Protein AF-A0A3C0A5K7-F1 (afdb_monomer)

Secondary structure (DSSP, 8-state):
--S-------HHHHHHHHHHHHHHHHHHHHHHT-TT--SHHHHHHHHHHHHHSS--HHHHHHHHHHHHHHHH-

Solvent-accessible surface area (backbone atoms only — not comparable to full-atom values): 4429 Å² total; per-residue (Å²): 134,77,96,69,73,75,84,84,66,53,73,63,56,51,50,47,50,51,50,32,54,52,51,53,52,49,52,51,50,58,57,65,67,36,84,88,48,84,45,72,66,53,44,53,52,51,54,52,55,64,49,71,82,47,87,36,55,65,56,54,43,50,54,50,53,52,52,54,53,64,73,78,106

Structure (mmCIF, N/CA/C/O backbone):
data_AF-A0A3C0A5K7-F1
#
_entry.id   AF-A0A3C0A5K7-F1
#
loop_
_atom_site.group_PDB
_atom_site.id
_atom_site.type_symbol
_atom_site.label_atom_id
_atom_site.label_alt_id
_atom_site.label_comp_id
_atom_site.label_asym_id
_atom_site.label_entity_id
_atom_site.label_seq_id
_atom_site.pdbx_PDB_ins_code
_atom_site.Cartn_x
_atom_site.Cartn_y
_atom_site.Cartn_z
_atom_site.occupancy
_atom_site.B_iso_or_equiv
_atom_site.auth_seq_id
_atom_site.auth_comp_id
_atom_site.auth_asym_id
_atom_site.auth_atom_id
_atom_site.pdbx_PDB_model_num
ATOM 1 N N . HIS A 1 1 ? -19.674 25.665 8.981 1.00 43.59 1 HIS A N 1
ATOM 2 C CA . HIS A 1 1 ? -19.242 24.542 9.836 1.00 43.59 1 HIS A CA 1
ATOM 3 C C . HIS A 1 1 ? -18.132 23.829 9.080 1.00 43.59 1 HIS A C 1
ATOM 5 O O . HIS A 1 1 ? -18.397 23.289 8.015 1.00 43.59 1 HIS A O 1
ATOM 11 N N . ASN A 1 2 ? -16.881 24.030 9.495 1.00 43.00 2 ASN A N 1
ATOM 12 C CA . ASN A 1 2 ? -15.717 23.775 8.647 1.00 43.00 2 ASN A CA 1
ATOM 13 C C . ASN A 1 2 ? -15.521 22.266 8.438 1.00 43.00 2 ASN A C 1
ATOM 15 O O . ASN A 1 2 ? -15.486 21.507 9.406 1.00 43.00 2 ASN A O 1
ATOM 19 N N . LEU A 1 3 ? -15.405 21.857 7.174 1.00 47.97 3 LEU A N 1
ATOM 20 C CA . LEU A 1 3 ? -15.186 20.489 6.690 1.00 47.97 3 LEU A CA 1
ATOM 21 C C . LEU A 1 3 ? -13.737 20.037 6.969 1.00 47.97 3 LEU A C 1
ATOM 23 O O . LEU A 1 3 ? -13.026 19.556 6.098 1.00 47.97 3 LEU A O 1
ATOM 27 N N . SER A 1 4 ? -13.267 20.273 8.188 1.00 48.75 4 SER A N 1
ATOM 28 C CA . SER A 1 4 ? -11.960 19.859 8.691 1.00 48.75 4 SER A CA 1
ATOM 29 C C . SER A 1 4 ? -12.139 19.104 10.004 1.00 48.75 4 SER A C 1
ATOM 31 O O . SER A 1 4 ? -11.360 19.270 10.943 1.00 48.75 4 SER A O 1
ATOM 33 N N . GLN A 1 5 ? -13.203 18.299 10.091 1.00 47.66 5 GLN A N 1
ATOM 34 C CA . GLN A 1 5 ? -13.259 17.234 11.081 1.00 47.66 5 GLN A CA 1
ATOM 35 C C . GLN A 1 5 ? -12.060 16.330 10.796 1.00 47.66 5 GLN A C 1
ATOM 37 O O . GLN A 1 5 ? -11.980 15.700 9.743 1.00 47.66 5 GLN A O 1
ATOM 42 N N . GLN A 1 6 ? -11.078 16.360 11.695 1.00 61.28 6 GLN A N 1
ATOM 43 C CA . GLN A 1 6 ? -9.944 15.449 11.665 1.00 61.28 6 GLN A CA 1
ATOM 44 C C . GLN A 1 6 ? -10.501 14.030 11.540 1.00 61.28 6 GLN A C 1
ATOM 46 O O . GLN A 1 6 ? -11.297 13.606 12.378 1.00 61.28 6 GLN A O 1
ATOM 51 N N . ILE A 1 7 ? -10.114 13.315 10.482 1.00 64.88 7 ILE A N 1
ATOM 52 C CA . ILE A 1 7 ? -10.407 11.889 10.376 1.00 64.88 7 ILE A CA 1
ATOM 53 C C . ILE A 1 7 ? -9.524 11.216 11.428 1.00 64.88 7 ILE A C 1
ATOM 55 O O . ILE A 1 7 ? -8.345 10.957 11.188 1.00 64.88 7 ILE A O 1
ATOM 59 N N . TYR A 1 8 ? -10.078 11.014 12.622 1.00 69.88 8 TYR A N 1
ATOM 60 C CA . TYR A 1 8 ? -9.463 10.168 13.632 1.00 69.88 8 TYR A CA 1
ATOM 61 C C . TYR A 1 8 ? -9.538 8.732 13.124 1.00 69.88 8 TYR A C 1
ATOM 63 O O . TYR A 1 8 ? -10.612 8.144 13.043 1.00 69.88 8 TYR A O 1
ATOM 71 N N . VAL A 1 9 ? -8.384 8.198 12.742 1.00 78.00 9 VAL A N 1
ATOM 72 C CA . VAL A 1 9 ? -8.186 6.768 12.505 1.00 78.00 9 VAL A CA 1
ATOM 73 C C . VAL A 1 9 ? -7.524 6.176 13.740 1.00 78.00 9 VAL A C 1
ATOM 75 O O . VAL A 1 9 ? -6.707 6.844 14.383 1.00 78.00 9 VAL A O 1
ATOM 78 N N . SER A 1 10 ? -7.850 4.935 14.094 1.00 87.06 10 SER A N 1
ATOM 79 C CA . SER A 1 10 ? -7.134 4.258 15.174 1.00 87.06 10 SER A CA 1
ATOM 80 C C . SER A 1 10 ? -5.649 4.110 14.836 1.00 87.06 10 SER A C 1
ATOM 82 O O . SER A 1 10 ? -5.228 4.116 13.672 1.00 87.06 10 SER A O 1
ATOM 84 N N . LEU A 1 11 ? -4.836 3.901 15.874 1.00 88.06 11 LEU A N 1
ATOM 85 C CA . LEU A 1 11 ? -3.430 3.529 15.710 1.00 88.06 11 LEU A CA 1
ATOM 86 C C . LEU A 1 11 ? -3.277 2.263 14.847 1.00 88.06 11 LEU A C 1
ATOM 88 O O . LEU A 1 11 ? -2.317 2.136 14.088 1.00 88.06 11 LEU A O 1
ATOM 92 N N . GLU A 1 12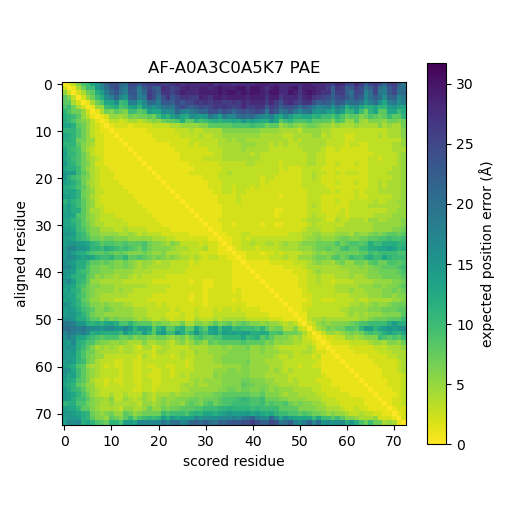 ? -4.237 1.342 14.931 1.00 88.19 12 GLU A N 1
ATOM 93 C CA . GLU A 1 12 ? -4.257 0.123 14.130 1.00 88.19 12 GLU A CA 1
ATOM 94 C C . GLU A 1 12 ? -4.469 0.429 12.642 1.00 88.19 12 GLU A C 1
ATOM 96 O O . GLU A 1 12 ? -3.662 0.007 11.814 1.00 88.19 12 GLU A O 1
ATOM 101 N N . MET A 1 13 ? -5.464 1.248 12.289 1.00 88.81 13 MET A N 1
ATOM 102 C CA . MET A 1 13 ? -5.690 1.667 10.901 1.00 88.81 13 MET A CA 1
ATOM 103 C C . MET A 1 13 ? -4.522 2.496 10.348 1.00 88.81 13 MET A C 1
ATOM 105 O O . MET A 1 13 ? -4.128 2.350 9.182 1.00 88.81 13 MET A O 1
ATOM 109 N N . TRP A 1 14 ? -3.898 3.328 11.184 1.00 89.38 14 TRP A N 1
ATOM 110 C CA . TRP A 1 14 ? -2.667 4.024 10.817 1.00 89.38 14 TRP A CA 1
ATOM 111 C C . TRP A 1 14 ? -1.542 3.041 10.454 1.00 89.38 14 TRP A C 1
ATOM 113 O O . TRP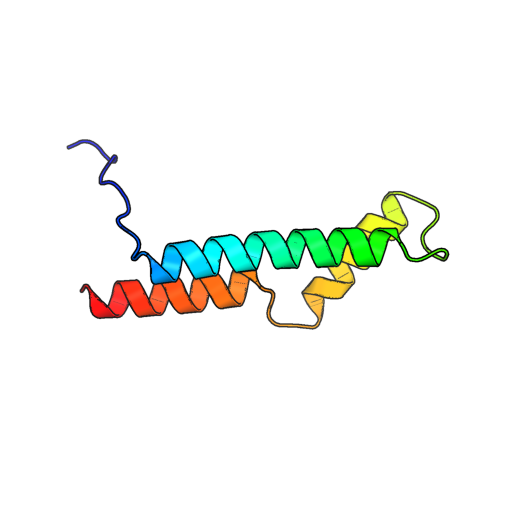 A 1 14 ? -0.892 3.187 9.412 1.00 89.38 14 TRP A O 1
ATOM 123 N N . ASN A 1 15 ? -1.359 1.986 11.251 1.00 91.00 15 ASN A N 1
ATOM 124 C CA . ASN A 1 15 ? -0.383 0.934 10.974 1.00 91.00 15 ASN A CA 1
ATOM 125 C C . ASN A 1 15 ? -0.722 0.145 9.701 1.00 91.00 15 ASN A C 1
ATOM 127 O O . ASN A 1 15 ? 0.167 -0.074 8.877 1.00 91.00 15 ASN A O 1
ATOM 131 N N . VAL A 1 16 ? -1.992 -0.214 9.478 1.00 91.81 16 VAL A N 1
ATOM 132 C CA . VAL A 1 16 ? -2.447 -0.875 8.238 1.00 91.81 16 VAL A CA 1
ATOM 133 C C . VAL A 1 16 ? -2.136 -0.008 7.015 1.00 91.81 16 VAL A C 1
ATOM 135 O O . VAL A 1 16 ? 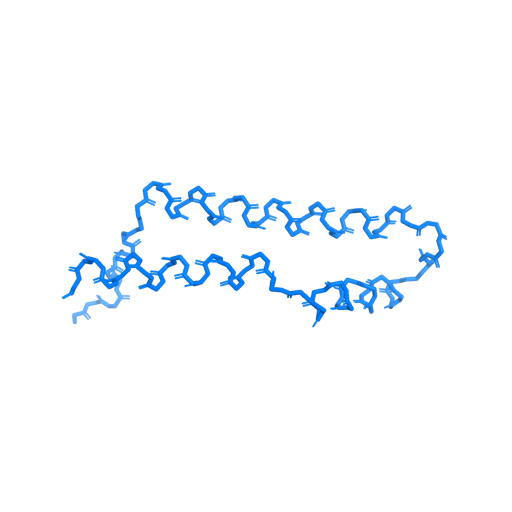-1.620 -0.509 6.011 1.00 91.81 16 VAL A O 1
ATOM 138 N N . THR A 1 17 ? -2.371 1.304 7.102 1.00 90.56 17 THR A N 1
ATOM 139 C CA . THR A 1 17 ? -2.052 2.260 6.030 1.00 90.56 17 THR A CA 1
ATOM 140 C C . THR A 1 17 ? -0.553 2.298 5.743 1.00 90.56 17 THR A C 1
ATOM 142 O O . THR A 1 17 ? -0.134 2.253 4.583 1.00 90.56 17 THR A O 1
ATOM 145 N N . ARG A 1 18 ? 0.277 2.356 6.790 1.00 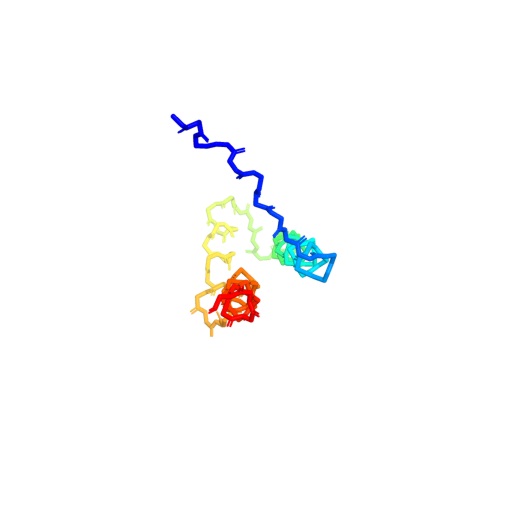93.88 18 ARG A N 1
ATOM 146 C CA . ARG A 1 18 ? 1.738 2.363 6.655 1.00 93.88 18 ARG A CA 1
ATOM 147 C C . ARG A 1 18 ? 2.250 1.072 6.018 1.00 93.88 18 ARG A C 1
ATOM 149 O O . ARG A 1 18 ? 3.035 1.138 5.073 1.00 93.88 18 ARG A O 1
ATOM 156 N N . THR A 1 19 ? 1.780 -0.081 6.488 1.00 93.69 19 THR A N 1
ATOM 157 C CA . THR A 1 19 ? 2.127 -1.395 5.929 1.00 93.69 19 THR A CA 1
ATOM 158 C C . THR A 1 19 ? 1.738 -1.477 4.462 1.00 93.69 19 THR A C 1
ATOM 160 O O . THR A 1 19 ? 2.576 -1.805 3.632 1.00 93.69 19 THR A O 1
ATOM 163 N N . THR A 1 20 ? 0.517 -1.065 4.124 1.00 93.44 20 THR A N 1
ATOM 164 C CA . THR A 1 20 ? 0.017 -1.026 2.744 1.00 93.44 20 THR A CA 1
ATOM 165 C C . THR A 1 20 ? 0.938 -0.226 1.827 1.00 93.44 20 THR A C 1
ATOM 167 O O . THR A 1 20 ? 1.347 -0.724 0.780 1.00 93.44 20 THR A O 1
ATOM 170 N N . LYS A 1 21 ? 1.331 0.990 2.235 1.00 93.94 21 LYS A N 1
ATOM 171 C CA . LYS A 1 21 ? 2.264 1.824 1.460 1.00 93.94 21 LYS A CA 1
ATOM 172 C C . LYS A 1 21 ? 3.626 1.151 1.290 1.00 93.94 21 LYS A C 1
ATOM 174 O O . LYS A 1 21 ? 4.160 1.133 0.183 1.00 93.94 21 LYS A O 1
ATOM 179 N N . ASN A 1 22 ? 4.171 0.579 2.361 1.00 95.62 22 ASN A N 1
ATOM 180 C CA . ASN A 1 22 ? 5.464 -0.103 2.316 1.00 95.62 22 ASN A CA 1
ATOM 181 C C . ASN A 1 22 ? 5.433 -1.328 1.393 1.00 95.62 22 ASN A C 1
ATOM 183 O O . ASN A 1 22 ? 6.349 -1.506 0.594 1.00 95.62 22 ASN A O 1
ATOM 187 N N . THR A 1 23 ? 4.367 -2.129 1.448 1.00 93.94 23 THR A N 1
ATOM 188 C CA . THR A 1 23 ? 4.174 -3.281 0.562 1.00 93.94 23 THR A CA 1
ATOM 189 C C . THR A 1 23 ? 4.087 -2.847 -0.898 1.00 93.94 23 THR A C 1
ATOM 191 O O . THR A 1 23 ? 4.765 -3.431 -1.738 1.00 93.94 23 THR A O 1
ATOM 194 N N . THR A 1 24 ? 3.344 -1.782 -1.216 1.00 93.69 24 THR A N 1
ATOM 195 C CA . THR A 1 24 ? 3.291 -1.244 -2.586 1.00 93.69 24 THR A CA 1
ATOM 196 C C . THR A 1 24 ? 4.674 -0.811 -3.080 1.00 93.69 24 THR A C 1
ATOM 198 O O . THR A 1 24 ? 5.060 -1.148 -4.198 1.00 93.69 24 THR A O 1
ATOM 201 N N . ILE A 1 25 ? 5.457 -0.116 -2.247 1.00 95.31 25 ILE A N 1
ATOM 202 C CA . ILE A 1 25 ? 6.836 0.276 -2.588 1.00 95.31 25 ILE A CA 1
ATOM 203 C C . ILE A 1 25 ? 7.708 -0.959 -2.838 1.00 95.31 25 ILE A C 1
ATOM 205 O O . ILE A 1 25 ? 8.494 -0.981 -3.785 1.00 95.31 25 ILE A O 1
ATOM 209 N N . GLN A 1 26 ? 7.580 -1.986 -1.997 1.00 94.88 26 GLN A N 1
ATOM 210 C CA . GLN A 1 26 ? 8.334 -3.225 -2.139 1.00 94.88 26 GLN A CA 1
ATOM 211 C C . GLN A 1 26 ? 7.999 -3.943 -3.450 1.00 94.88 26 GLN A C 1
ATOM 213 O O . GLN A 1 26 ? 8.921 -4.348 -4.152 1.00 94.88 26 GLN A O 1
ATOM 218 N N . ILE A 1 27 ? 6.719 -4.027 -3.818 1.00 92.50 27 ILE A N 1
ATOM 219 C CA . ILE A 1 27 ? 6.270 -4.613 -5.088 1.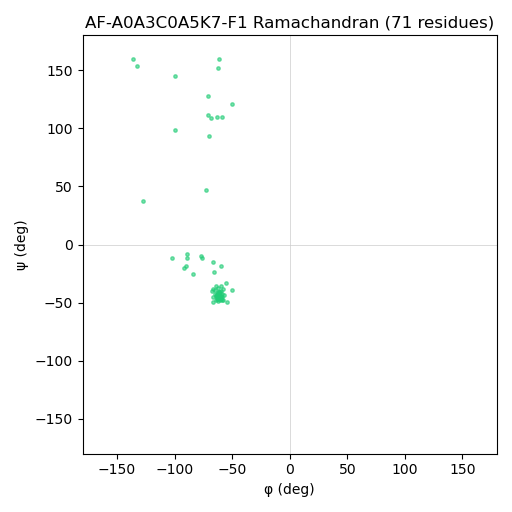00 92.50 27 ILE A CA 1
ATOM 220 C C . ILE A 1 27 ? 6.871 -3.858 -6.276 1.00 92.50 27 ILE A C 1
ATOM 222 O O . ILE A 1 27 ? 7.425 -4.478 -7.184 1.00 92.50 27 ILE A O 1
ATOM 226 N N . ILE A 1 28 ? 6.829 -2.522 -6.258 1.00 93.62 28 ILE A N 1
ATOM 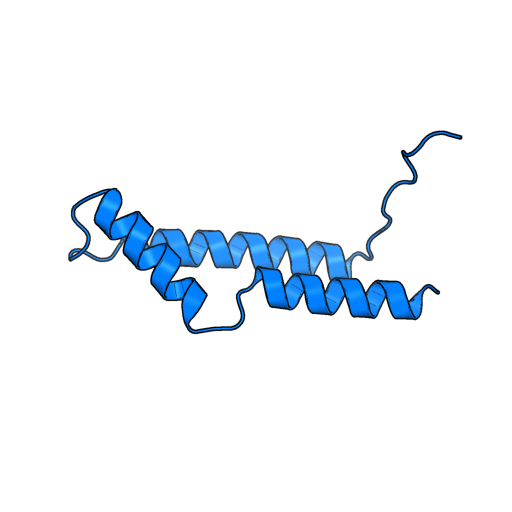227 C CA . ILE A 1 28 ? 7.418 -1.700 -7.325 1.00 93.62 28 ILE A CA 1
ATOM 228 C C . ILE A 1 28 ? 8.923 -1.972 -7.439 1.00 93.62 28 ILE A C 1
ATOM 230 O O . ILE A 1 28 ? 9.421 -2.199 -8.539 1.00 93.62 28 ILE A O 1
ATOM 234 N N . ARG A 1 29 ? 9.647 -2.002 -6.312 1.00 94.75 29 ARG A N 1
ATOM 235 C CA . ARG A 1 29 ? 11.092 -2.284 -6.289 1.00 94.75 29 ARG A CA 1
ATOM 236 C C . ARG A 1 29 ? 11.414 -3.681 -6.811 1.00 94.75 29 ARG A C 1
ATOM 238 O O . ARG A 1 29 ? 12.293 -3.815 -7.650 1.00 94.75 29 ARG A O 1
ATOM 245 N N . GLN A 1 30 ? 10.696 -4.703 -6.351 1.00 93.62 30 GLN A N 1
ATOM 246 C CA . GLN A 1 30 ? 10.882 -6.082 -6.807 1.00 93.62 30 GLN A CA 1
ATOM 247 C C . GLN A 1 30 ? 10.606 -6.220 -8.305 1.00 93.62 30 GLN A C 1
ATOM 249 O O . GLN A 1 30 ? 11.371 -6.870 -9.012 1.00 93.62 30 GLN A O 1
ATOM 254 N N . THR A 1 31 ? 9.562 -5.554 -8.801 1.00 93.50 31 THR A N 1
ATOM 255 C CA . THR A 1 31 ? 9.250 -5.527 -10.234 1.00 93.50 31 THR A CA 1
ATOM 256 C C . THR A 1 31 ? 10.377 -4.846 -11.013 1.00 93.50 31 THR A C 1
ATOM 258 O O . THR A 1 31 ? 10.849 -5.395 -12.001 1.00 93.50 31 THR A O 1
ATOM 261 N N . ALA A 1 32 ? 10.892 -3.712 -10.531 1.00 93.38 32 ALA A N 1
ATOM 262 C CA . ALA A 1 32 ? 12.002 -2.994 -11.163 1.00 93.38 32 ALA A CA 1
ATOM 263 C C . ALA A 1 32 ? 13.342 -3.756 -11.145 1.00 93.38 32 ALA A C 1
ATOM 265 O O . ALA A 1 32 ? 14.197 -3.499 -11.984 1.00 93.38 32 ALA A O 1
ATOM 266 N N . MET A 1 33 ? 13.538 -4.699 -10.218 1.00 94.69 33 MET A N 1
ATOM 267 C CA . MET A 1 33 ? 14.728 -5.562 -10.174 1.00 94.69 33 MET A CA 1
ATOM 268 C C . MET A 1 33 ? 14.700 -6.690 -11.217 1.00 94.69 33 MET A C 1
ATOM 270 O O . MET A 1 33 ? 15.703 -7.384 -11.397 1.00 94.69 33 MET A O 1
ATOM 274 N N . ASN A 1 34 ? 13.572 -6.910 -11.896 1.00 93.19 34 ASN A N 1
ATOM 275 C CA . ASN A 1 34 ? 13.468 -7.929 -12.929 1.00 93.19 34 ASN A CA 1
ATOM 276 C C . ASN A 1 34 ? 14.258 -7.509 -14.175 1.00 93.19 34 ASN A C 1
ATOM 278 O O . ASN A 1 34 ? 13.841 -6.618 -14.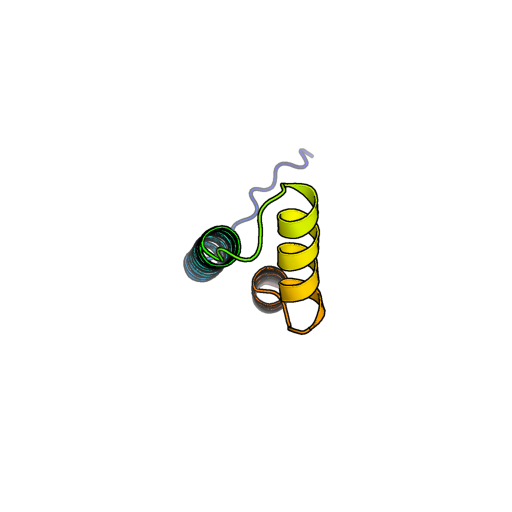909 1.00 93.19 34 ASN A O 1
ATOM 282 N N . GLN A 1 35 ? 15.353 -8.216 -14.457 1.00 91.81 35 GLN A N 1
ATOM 283 C CA . GLN A 1 35 ? 16.236 -7.947 -15.599 1.00 91.81 35 GLN A CA 1
ATOM 284 C C . GLN A 1 35 ? 15.535 -8.031 -16.966 1.00 91.81 35 GLN A C 1
ATOM 286 O O . GLN A 1 35 ? 16.043 -7.489 -17.938 1.00 91.81 35 GLN A O 1
ATOM 291 N N . LYS A 1 36 ? 14.363 -8.677 -17.059 1.00 93.00 36 LYS A N 1
ATOM 292 C CA . LYS A 1 36 ? 13.552 -8.727 -18.291 1.00 93.00 36 LYS A CA 1
ATOM 293 C C . LYS A 1 36 ? 12.799 -7.417 -18.571 1.00 93.00 36 LYS A C 1
ATOM 295 O O . LYS A 1 36 ? 12.211 -7.258 -19.642 1.00 93.00 36 LYS A O 1
ATOM 300 N N . ILE A 1 37 ? 12.759 -6.504 -17.600 1.00 94.00 37 ILE A N 1
ATOM 301 C CA . ILE A 1 37 ? 12.101 -5.204 -17.697 1.00 94.00 37 ILE A CA 1
ATOM 302 C C . ILE A 1 37 ? 13.164 -4.149 -17.991 1.00 94.00 37 ILE A C 1
ATOM 304 O O . ILE A 1 37 ? 13.855 -3.661 -17.106 1.00 94.00 37 ILE A O 1
ATOM 308 N N . GLU A 1 38 ? 13.276 -3.800 -19.266 1.00 93.44 38 GLU A N 1
ATOM 309 C CA . GLU A 1 38 ? 14.341 -2.925 -19.771 1.00 93.44 38 GLU A CA 1
ATOM 310 C C . GLU A 1 38 ? 13.864 -1.488 -20.026 1.00 93.44 38 GLU A C 1
ATOM 312 O O . GLU A 1 38 ? 14.671 -0.595 -20.270 1.00 93.44 38 GLU A O 1
ATOM 317 N N . THR A 1 39 ? 12.549 -1.246 -19.994 1.00 95.81 39 THR A N 1
ATOM 318 C CA . THR A 1 39 ? 11.955 0.060 -20.306 1.00 95.81 39 THR A CA 1
ATOM 319 C C . THR A 1 39 ? 10.932 0.481 -19.258 1.00 95.81 39 THR A C 1
ATOM 321 O O . THR A 1 39 ? 10.289 -0.351 -18.611 1.00 95.81 39 THR A O 1
ATOM 324 N N . ALA A 1 40 ? 10.741 1.795 -19.123 1.00 94.25 40 ALA A N 1
ATOM 325 C CA . ALA A 1 40 ? 9.750 2.368 -18.216 1.00 94.25 40 ALA A CA 1
ATOM 326 C C . ALA A 1 40 ? 8.316 1.914 -18.546 1.00 94.25 40 ALA A C 1
ATOM 328 O O . ALA A 1 40 ? 7.526 1.668 -17.635 1.00 94.25 40 ALA A O 1
ATOM 329 N N . ASP A 1 41 ? 7.990 1.743 -19.831 1.00 96.75 41 ASP A N 1
ATOM 330 C CA . ASP A 1 41 ? 6.676 1.250 -20.248 1.00 96.75 41 ASP A CA 1
ATOM 331 C C . ASP A 1 41 ? 6.434 -0.197 -19.820 1.00 96.75 41 ASP A C 1
ATOM 333 O O . ASP A 1 41 ? 5.393 -0.484 -19.227 1.00 96.75 41 ASP A O 1
ATOM 337 N N . LYS A 1 42 ? 7.418 -1.086 -20.017 1.00 96.00 42 LYS A N 1
ATOM 338 C CA . LYS A 1 42 ? 7.327 -2.476 -19.546 1.00 96.00 42 LYS A CA 1
ATOM 339 C C . LYS A 1 42 ? 7.210 -2.544 -18.023 1.00 96.00 42 LYS A C 1
ATOM 341 O O . LYS A 1 42 ? 6.474 -3.379 -17.506 1.00 96.00 42 LYS A O 1
ATOM 346 N N . LEU A 1 43 ? 7.904 -1.661 -17.298 1.00 95.44 43 LEU A N 1
ATOM 347 C CA . LEU A 1 43 ? 7.801 -1.585 -15.840 1.00 95.44 43 LEU A CA 1
ATOM 348 C C . LEU A 1 43 ? 6.389 -1.187 -15.404 1.00 95.44 43 LEU A C 1
ATOM 350 O O . LEU A 1 43 ? 5.810 -1.838 -14.538 1.00 95.44 43 LEU A O 1
ATOM 354 N N . ARG A 1 44 ? 5.823 -0.141 -16.014 1.00 94.69 44 ARG A N 1
ATOM 355 C CA . ARG A 1 44 ? 4.455 0.310 -15.738 1.00 94.69 44 ARG A CA 1
ATOM 356 C C . ARG A 1 44 ? 3.444 -0.804 -15.996 1.00 94.69 44 ARG A C 1
ATOM 358 O O . ARG A 1 44 ? 2.605 -1.059 -15.137 1.00 94.69 44 ARG A O 1
ATOM 365 N N . GLU A 1 45 ? 3.541 -1.476 -17.140 1.00 94.69 45 GLU A N 1
ATOM 366 C CA . GLU A 1 45 ? 2.664 -2.596 -17.488 1.00 94.69 45 GLU A CA 1
ATOM 367 C C . GLU A 1 45 ? 2.790 -3.748 -16.480 1.00 94.69 45 GLU A C 1
ATOM 369 O O . GLU A 1 45 ? 1.785 -4.219 -15.955 1.00 94.69 45 GLU A O 1
ATOM 374 N N . ALA A 1 46 ? 4.016 -4.148 -16.132 1.00 93.75 46 ALA A N 1
ATOM 375 C CA . ALA A 1 46 ? 4.262 -5.215 -15.167 1.00 93.75 46 ALA A CA 1
ATOM 376 C C . ALA A 1 46 ? 3.713 -4.890 -13.768 1.00 93.75 46 ALA A C 1
ATOM 378 O O . ALA A 1 46 ? 3.095 -5.748 -13.138 1.00 93.75 46 ALA A O 1
ATOM 379 N N . VAL A 1 47 ? 3.892 -3.652 -13.294 1.00 92.56 47 VAL A N 1
ATOM 380 C CA . VAL A 1 47 ? 3.346 -3.198 -12.005 1.00 92.56 47 VAL A CA 1
ATOM 381 C C . VAL A 1 47 ? 1.816 -3.214 -12.029 1.00 92.56 47 VAL A C 1
ATOM 383 O O . VAL A 1 47 ? 1.202 -3.700 -11.083 1.00 92.56 47 VAL A O 1
ATOM 386 N N . LEU A 1 48 ? 1.185 -2.724 -13.100 1.00 91.75 48 LEU A N 1
ATOM 387 C CA . LEU A 1 48 ? -0.276 -2.752 -13.231 1.00 91.75 48 LEU A CA 1
ATOM 388 C C . LEU A 1 48 ? -0.807 -4.190 -13.273 1.00 91.75 48 LEU A C 1
ATOM 390 O O . LEU A 1 48 ? -1.736 -4.513 -12.536 1.00 91.75 48 LEU A O 1
ATOM 394 N N . ASN A 1 49 ? -0.177 -5.067 -14.059 1.00 91.00 49 ASN A N 1
ATOM 395 C CA . ASN A 1 49 ? -0.538 -6.482 -14.149 1.00 91.00 49 ASN A CA 1
ATOM 396 C C . ASN A 1 49 ? -0.430 -7.194 -12.794 1.00 91.00 49 ASN A C 1
ATOM 398 O O . ASN A 1 49 ? -1.322 -7.965 -12.443 1.00 91.00 49 ASN A O 1
ATOM 402 N N . HIS A 1 50 ? 0.602 -6.891 -12.000 1.00 88.19 50 HIS A N 1
ATOM 403 C CA . HIS A 1 50 ? 0.763 -7.442 -10.653 1.00 88.19 50 HIS A CA 1
ATOM 404 C C . HIS A 1 50 ? -0.438 -7.129 -9.744 1.00 88.19 50 HIS A C 1
ATOM 406 O O . HIS A 1 50 ? -0.869 -7.978 -8.971 1.00 88.19 50 HIS A O 1
ATOM 412 N N . PHE A 1 51 ? -1.014 -5.929 -9.856 1.00 84.81 51 PHE A N 1
ATOM 413 C CA . PHE A 1 51 ? -2.148 -5.509 -9.029 1.00 84.81 51 PHE A CA 1
ATOM 414 C C . PHE A 1 51 ? -3.529 -5.852 -9.608 1.00 84.81 51 PHE A C 1
ATOM 416 O O . PHE A 1 51 ? -4.521 -5.667 -8.908 1.00 84.81 51 PHE A O 1
ATOM 423 N N . MET A 1 52 ? -3.625 -6.335 -10.853 1.00 83.62 52 MET A N 1
ATOM 424 C CA . MET A 1 52 ? -4.908 -6.697 -11.478 1.00 83.62 52 MET A CA 1
ATOM 425 C C . MET A 1 52 ? -5.394 -8.109 -11.123 1.00 83.62 52 MET A C 1
ATOM 427 O O . MET A 1 52 ? -6.596 -8.360 -11.178 1.00 83.62 52 MET A O 1
ATOM 431 N N . GLY A 1 53 ? -4.493 -9.029 -10.765 1.00 71.31 53 GLY A N 1
ATOM 432 C CA . GLY A 1 53 ? -4.837 -10.429 -10.470 1.00 71.31 53 GLY A CA 1
ATOM 433 C C . GLY A 1 53 ? -5.204 -10.721 -9.011 1.00 71.31 53 GLY A C 1
ATOM 434 O O . GLY A 1 53 ? -5.709 -11.801 -8.715 1.00 71.31 53 GLY A O 1
ATOM 435 N N . GLU A 1 54 ? -4.959 -9.782 -8.096 1.00 74.38 54 GLU A N 1
ATOM 436 C CA . GLU A 1 54 ? -5.092 -9.998 -6.654 1.00 74.38 54 GLU A CA 1
ATOM 437 C C . GLU A 1 54 ? -5.796 -8.831 -5.960 1.00 74.38 54 GLU A C 1
ATOM 439 O O . GLU A 1 54 ? -5.814 -7.700 -6.447 1.00 74.38 54 GLU A O 1
ATOM 444 N N . VAL A 1 55 ? -6.337 -9.087 -4.763 1.00 79.31 55 VAL A N 1
ATOM 445 C CA . VAL A 1 55 ? -6.811 -8.009 -3.890 1.00 79.31 55 VAL A CA 1
ATOM 446 C C . VAL A 1 55 ? -5.614 -7.148 -3.498 1.00 79.31 55 VAL A C 1
ATOM 448 O O . VAL A 1 55 ? -4.765 -7.571 -2.705 1.00 79.31 55 VAL A O 1
ATOM 451 N N . SER A 1 56 ? -5.568 -5.926 -4.024 1.00 84.44 56 SER A N 1
ATOM 452 C CA . SER A 1 56 ? -4.448 -5.023 -3.796 1.00 84.44 56 SER A CA 1
ATOM 453 C C . SER A 1 56 ? -4.306 -4.680 -2.307 1.00 84.44 56 SER A C 1
ATOM 455 O O . SER A 1 56 ? -5.299 -4.645 -1.566 1.00 84.44 56 SER A O 1
ATOM 457 N N . PRO A 1 57 ? -3.086 -4.364 -1.839 1.00 84.81 57 PRO A N 1
ATOM 458 C CA . PRO A 1 57 ? -2.871 -3.878 -0.477 1.00 84.81 57 PRO A CA 1
ATOM 459 C C . PRO A 1 57 ? -3.819 -2.722 -0.106 1.00 84.81 57 PRO A C 1
ATOM 461 O O . PRO A 1 57 ? -4.381 -2.697 0.987 1.00 84.81 57 PRO A O 1
ATOM 464 N N . SER A 1 58 ? -4.082 -1.808 -1.047 1.00 86.56 58 SER A N 1
ATOM 465 C CA . SER A 1 58 ? -5.015 -0.690 -0.863 1.00 86.56 58 SER A CA 1
ATOM 466 C C . SER A 1 58 ? -6.470 -1.133 -0.711 1.00 86.56 58 SER A C 1
ATOM 468 O O . SER A 1 58 ? -7.187 -0.566 0.111 1.00 86.56 58 SER A O 1
ATOM 470 N N . GLN A 1 59 ? -6.916 -2.156 -1.446 1.00 87.62 59 GLN A N 1
ATOM 471 C CA . GLN A 1 59 ? -8.258 -2.721 -1.271 1.00 87.62 59 GLN A CA 1
ATOM 472 C C . GLN A 1 59 ? -8.419 -3.369 0.110 1.00 87.62 59 GLN A C 1
ATOM 474 O O . GLN A 1 59 ? -9.453 -3.177 0.749 1.00 87.62 59 GLN A O 1
ATOM 479 N N . LYS A 1 60 ? -7.387 -4.065 0.610 1.00 87.12 60 LYS A N 1
ATOM 480 C CA . LYS A 1 60 ? -7.385 -4.618 1.978 1.00 87.12 60 LYS A CA 1
ATOM 481 C C . LYS A 1 60 ? -7.467 -3.510 3.031 1.00 87.12 60 LYS A C 1
ATOM 483 O O . LYS A 1 60 ? -8.294 -3.593 3.935 1.00 87.12 60 LYS A O 1
ATOM 488 N N . ALA A 1 61 ? -6.673 -2.448 2.880 1.00 88.94 61 ALA A N 1
ATOM 489 C CA . ALA A 1 61 ? -6.726 -1.288 3.769 1.00 88.94 61 ALA A CA 1
ATOM 490 C C . ALA A 1 61 ? -8.099 -0.599 3.753 1.00 88.94 61 ALA A C 1
ATOM 492 O O . ALA A 1 61 ? -8.613 -0.228 4.802 1.00 88.94 61 ALA A O 1
ATOM 493 N N . LEU A 1 62 ? -8.724 -0.470 2.579 1.00 89.38 62 LEU A N 1
ATOM 494 C CA . LEU A 1 62 ? -10.049 0.136 2.449 1.00 89.38 62 LEU A CA 1
ATOM 495 C C . LEU A 1 62 ? -11.142 -0.716 3.105 1.00 89.38 62 LEU A C 1
ATOM 497 O O . LEU A 1 62 ? -12.046 -0.173 3.736 1.00 89.38 62 LEU A O 1
ATOM 501 N N . ALA A 1 63 ? -11.071 -2.041 2.966 1.00 89.81 63 ALA A N 1
ATOM 502 C CA . ALA A 1 63 ? -11.989 -2.950 3.648 1.00 89.81 63 ALA A CA 1
ATOM 503 C C . ALA A 1 63 ? -11.857 -2.835 5.175 1.00 89.81 63 ALA A C 1
ATOM 505 O O . ALA A 1 63 ? -12.869 -2.787 5.874 1.00 89.81 63 ALA A O 1
ATOM 506 N N . TYR A 1 64 ? -10.624 -2.718 5.678 1.00 88.62 64 TYR A N 1
ATOM 507 C CA . TYR A 1 64 ? -10.360 -2.489 7.097 1.00 88.62 64 TYR A CA 1
ATOM 508 C C . TYR A 1 64 ? -10.938 -1.149 7.576 1.00 88.62 64 TYR A C 1
ATOM 510 O O . TYR A 1 64 ? -11.681 -1.123 8.553 1.00 88.62 64 TYR A O 1
ATOM 518 N N . LEU A 1 65 ? -10.679 -0.059 6.847 1.00 88.12 65 LEU A N 1
ATOM 519 C CA . LEU A 1 65 ? -11.207 1.271 7.168 1.00 88.12 65 LEU A CA 1
ATOM 520 C C . LEU A 1 65 ? -12.741 1.278 7.227 1.00 88.12 65 LEU A C 1
ATOM 522 O O . LEU A 1 65 ? -13.329 1.844 8.142 1.00 88.12 65 LEU A O 1
ATOM 526 N N . LYS A 1 66 ? -13.409 0.623 6.269 1.00 87.50 66 LYS A N 1
ATOM 527 C CA . LYS A 1 66 ? -14.876 0.502 6.277 1.00 87.50 66 LYS A CA 1
ATOM 528 C C . LYS A 1 66 ? -15.381 -0.216 7.527 1.00 87.50 66 LYS A C 1
ATOM 530 O O . LYS A 1 66 ? -16.356 0.233 8.119 1.00 87.50 66 LYS A O 1
ATOM 535 N N . LYS A 1 67 ? -14.716 -1.304 7.926 1.00 86.81 67 LYS A N 1
ATOM 536 C CA . LYS A 1 67 ? -15.056 -2.054 9.140 1.00 86.81 67 LYS A CA 1
ATOM 537 C C . LYS A 1 67 ? -14.874 -1.201 10.397 1.00 86.81 67 LYS A C 1
ATOM 539 O O . LYS A 1 67 ? -15.732 -1.231 11.267 1.00 86.81 67 LYS A O 1
ATOM 544 N N . GLU A 1 68 ? -13.786 -0.443 10.483 1.00 82.44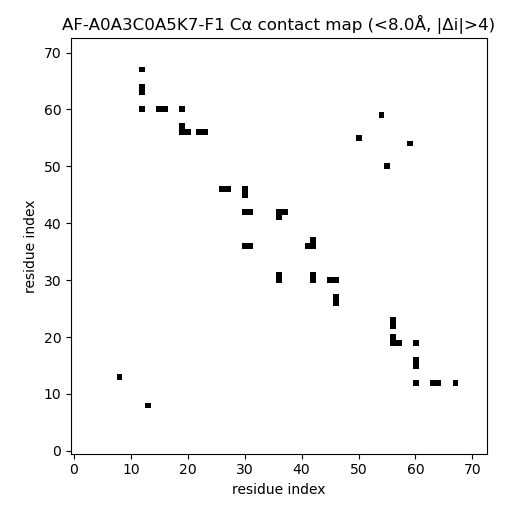 68 GLU A N 1
ATOM 545 C CA . GLU A 1 68 ? -13.523 0.463 11.607 1.00 82.44 68 GLU A CA 1
ATOM 546 C C . GLU A 1 68 ? -14.601 1.551 11.720 1.00 82.44 68 GLU A C 1
ATOM 548 O O . GLU A 1 68 ? -15.140 1.776 12.799 1.00 82.44 68 GLU A O 1
ATOM 553 N N . ILE A 1 69 ? -14.985 2.172 10.600 1.00 84.25 69 ILE A N 1
ATOM 554 C CA . ILE A 1 69 ? -16.050 3.185 10.580 1.00 84.25 69 ILE A CA 1
ATOM 555 C C . ILE A 1 69 ? -17.387 2.588 11.049 1.00 84.25 69 ILE A C 1
ATOM 557 O O . ILE A 1 69 ? -18.082 3.222 11.833 1.00 84.25 69 ILE A O 1
ATOM 561 N N . GLN A 1 70 ? -17.723 1.362 10.639 1.00 84.81 70 GLN A N 1
ATOM 562 C CA . GLN A 1 70 ? -18.931 0.651 11.096 1.00 84.81 70 GLN A CA 1
ATOM 563 C C . GLN A 1 70 ? -18.923 0.275 12.587 1.00 84.81 70 GLN A C 1
ATOM 565 O O . GLN A 1 70 ? -19.949 -0.134 13.110 1.00 84.81 70 GLN A O 1
ATOM 570 N N . GLN A 1 71 ? -17.775 0.321 13.266 1.00 81.00 71 GLN A N 1
ATOM 571 C CA . GLN A 1 71 ? -17.700 0.085 14.713 1.00 81.00 71 GLN A CA 1
ATOM 572 C C . GLN A 1 71 ? -17.866 1.378 15.522 1.00 81.00 71 GLN A C 1
ATOM 574 O O . GLN A 1 71 ? -18.140 1.313 16.719 1.00 81.00 71 GLN A O 1
ATOM 579 N N . LEU A 1 72 ? -17.675 2.538 14.887 1.00 73.75 72 LEU A N 1
ATOM 580 C CA . LEU A 1 72 ? -17.793 3.858 15.510 1.00 73.75 72 LEU A CA 1
ATOM 581 C C . LEU A 1 72 ? -19.206 4.455 15.392 1.00 73.75 72 LEU A C 1
ATOM 583 O O . LEU A 1 72 ? -19.536 5.351 16.170 1.00 73.75 72 LEU A O 1
ATOM 587 N N . PHE A 1 73 ? -20.013 3.978 14.439 1.00 65.88 73 PHE A N 1
ATOM 588 C CA . PHE A 1 73 ? -21.372 4.437 14.126 1.00 65.88 73 PHE A CA 1
ATOM 589 C C . PHE A 1 73 ? -22.322 3.251 13.981 1.00 65.88 73 PHE A C 1
ATOM 591 O O . PHE A 1 73 ? -23.500 3.402 14.371 1.00 65.88 73 PHE A O 1
#

Foldseek 3Di:
DDP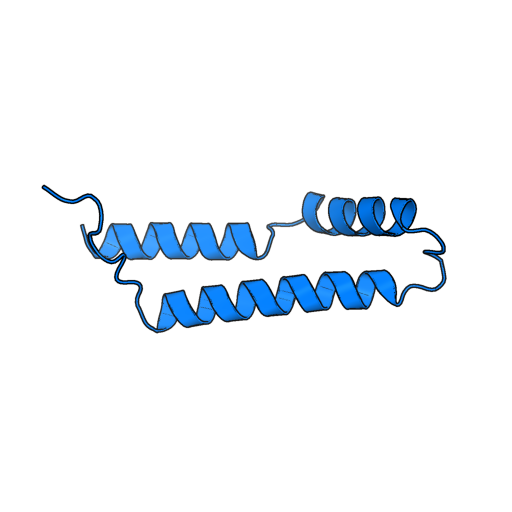PPPPDDDPVLVVLVVVLVVVLVVLLVVLVPPPVQPDPVSSVVSSVVVPPPDCHSVNVSVVVVVVRVVVVD

Radius of gyration: 16.5 Å; Cα contacts (8 Å, |Δi|>4): 26; chains: 1; bounding box: 38×35×36 Å

Mean predicted aligned error: 6.39 Å

Sequence (73 aa):
HNLSQQIYVSLEMWNVTRTTKNTTIQIIRQTAMNQKIETADKLREAVLNHFMGEVSPSQKALAYLKKEIQQLF

pLDDT: mean 85.34, std 13.11, range [43.0, 96.75]